Protein AF-Q090Y0-F1 (afdb_monomer_lite)

Foldseek 3Di:
DQVLVVLLVVLQVLLCVVQVDGQLDCPPPDLVVLVVQDDPVLVVQLVVQVVVQVVVDVDHDPCVSSSSSSVSRDDLVSLCVSLVPPDPLSSVLSSQSNDPDSVSHDNDPVSSVVSVDVSCPPPDDPVNVVVVVVVVVVVVVVVVVPDPDDDPDDDDPDDDDPVNDDPDDPDDD

Radius of gyration: 20.7 Å; chains: 1; bounding box: 52×43×54 Å

Sequence (173 aa):
MDPRSDLFALGLVLLELATWRHLYSISNARPEDLERALTPEAKTQVLEATINALDGYENLPEYAEDCILRAATFTPQDVEELTQRFAPPLRSIVRKLIQRKPQERYQTAAELAADLRAGLGDSYGPKQALEEIYCSLDGARRSRRVVGPTNEGALPPVFVTDDDITTAPGGTD

pLDDT: mean 79.41, std 17.86, range [35.31, 97.31]

InterPro domains:
  IPR000719 Protein kinase domain [PS50011] (1-120)
  IPR011009 Protein kinase-like domain superfamily [SSF56112] (2-114)

Structure (mmCIF, N/CA/C/O backbone):
data_AF-Q090Y0-F1
#
_entry.id   AF-Q090Y0-F1
#
loop_
_atom_site.group_PDB
_atom_site.id
_atom_site.type_symbol
_atom_site.label_atom_id
_atom_site.label_alt_id
_atom_site.label_comp_id
_atom_site.label_asym_id
_atom_site.label_entity_id
_atom_site.label_seq_id
_atom_site.pdbx_PDB_ins_code
_atom_site.Cartn_x
_atom_site.Cartn_y
_atom_site.Cartn_z
_atom_site.occupancy
_atom_site.B_iso_or_equiv
_atom_site.auth_seq_id
_atom_site.auth_comp_id
_atom_site.auth_asym_id
_atom_site.auth_atom_id
_atom_site.pdbx_PDB_model_num
ATOM 1 N N . MET A 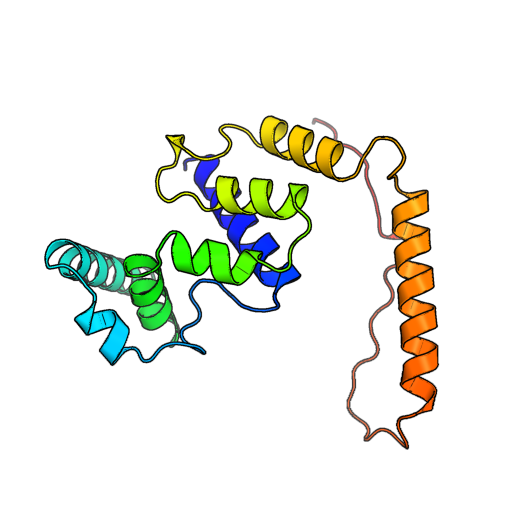1 1 ? 16.785 -2.963 9.304 1.00 62.34 1 MET A N 1
ATOM 2 C CA . MET A 1 1 ? 15.436 -2.867 8.709 1.00 62.34 1 MET A CA 1
ATOM 3 C C . MET A 1 1 ? 14.839 -1.518 9.056 1.00 62.34 1 MET A C 1
ATOM 5 O O . MET A 1 1 ? 15.112 -1.019 10.140 1.00 62.34 1 MET A O 1
ATOM 9 N N . ASP A 1 2 ? 14.064 -0.938 8.144 1.00 88.25 2 ASP A N 1
ATOM 10 C CA . ASP A 1 2 ? 13.283 0.280 8.376 1.00 88.25 2 ASP A CA 1
ATOM 11 C C . ASP A 1 2 ? 11.827 -0.130 8.674 1.00 88.25 2 ASP A C 1
ATOM 13 O O . ASP A 1 2 ? 11.231 -0.784 7.818 1.00 88.25 2 ASP A O 1
ATOM 17 N N . PRO A 1 3 ? 11.231 0.229 9.829 1.00 90.19 3 PRO A N 1
ATOM 18 C CA . PRO A 1 3 ? 9.845 -0.139 10.156 1.00 90.19 3 PRO A CA 1
ATOM 19 C C . PRO A 1 3 ? 8.819 0.415 9.150 1.00 90.19 3 PRO A C 1
ATOM 21 O O . PRO A 1 3 ? 7.703 -0.088 9.033 1.00 90.19 3 PRO A O 1
ATOM 24 N N . ARG A 1 4 ? 9.186 1.433 8.363 1.00 94.38 4 ARG A N 1
ATOM 25 C CA . ARG A 1 4 ? 8.347 1.975 7.283 1.00 94.38 4 ARG A CA 1
ATOM 26 C C . ARG A 1 4 ? 8.264 1.041 6.074 1.00 94.38 4 ARG A C 1
ATOM 28 O O . ARG A 1 4 ? 7.412 1.253 5.206 1.00 94.38 4 ARG A O 1
ATOM 35 N N . SER A 1 5 ? 9.135 0.035 5.985 1.00 93.69 5 SER A N 1
ATOM 36 C CA . SER A 1 5 ? 9.016 -1.057 5.013 1.00 93.69 5 SER A CA 1
ATOM 37 C C . SER A 1 5 ? 7.889 -2.015 5.393 1.00 93.69 5 SER A C 1
ATOM 39 O O . SER A 1 5 ? 7.106 -2.375 4.519 1.00 93.69 5 SER A O 1
ATOM 41 N N . ASP A 1 6 ? 7.728 -2.333 6.680 1.00 95.00 6 ASP A N 1
ATOM 42 C CA . ASP A 1 6 ? 6.617 -3.169 7.158 1.00 95.00 6 ASP A CA 1
ATOM 43 C C . ASP A 1 6 ? 5.269 -2.472 6.936 1.00 95.00 6 ASP A C 1
ATOM 45 O O . ASP A 1 6 ? 4.306 -3.088 6.485 1.00 95.00 6 ASP A O 1
ATOM 49 N N . LEU A 1 7 ? 5.209 -1.152 7.157 1.00 96.69 7 LEU A N 1
ATOM 50 C CA . LEU A 1 7 ? 4.013 -0.351 6.861 1.00 96.69 7 LEU A CA 1
ATOM 51 C C . LEU A 1 7 ? 3.671 -0.338 5.365 1.00 96.69 7 LEU A C 1
ATOM 53 O O . LEU A 1 7 ? 2.500 -0.371 4.994 1.00 96.69 7 LEU A O 1
ATOM 57 N N . PHE A 1 8 ? 4.680 -0.323 4.495 1.00 94.62 8 PHE A N 1
ATOM 58 C CA . PHE A 1 8 ? 4.464 -0.428 3.056 1.00 94.62 8 PHE A CA 1
ATOM 59 C C . PHE A 1 8 ? 3.926 -1.808 2.667 1.00 94.62 8 PHE A C 1
ATOM 61 O O . PHE A 1 8 ? 2.944 -1.891 1.931 1.00 94.62 8 PHE A O 1
ATOM 68 N N . ALA A 1 9 ? 4.520 -2.879 3.203 1.00 93.81 9 ALA A N 1
ATOM 69 C CA . ALA A 1 9 ? 4.054 -4.246 2.986 1.00 93.81 9 ALA A CA 1
ATOM 70 C C . ALA A 1 9 ? 2.608 -4.432 3.472 1.00 93.81 9 ALA A C 1
ATOM 72 O O . ALA A 1 9 ? 1.779 -4.972 2.744 1.00 93.81 9 ALA A O 1
ATOM 73 N N . LEU A 1 10 ? 2.265 -3.888 4.644 1.00 95.69 10 LEU A N 1
ATOM 74 C CA . LEU A 1 10 ? 0.889 -3.860 5.138 1.00 95.69 10 LEU A CA 1
ATOM 75 C C . LEU A 1 10 ? -0.049 -3.116 4.175 1.00 95.69 10 LEU A C 1
ATOM 77 O O . LEU A 1 10 ? -1.163 -3.571 3.931 1.00 95.69 10 LEU A O 1
ATOM 81 N N . GLY A 1 11 ? 0.397 -2.004 3.587 1.00 94.62 11 GLY A N 1
ATOM 82 C CA . GLY A 1 11 ? -0.351 -1.286 2.554 1.00 94.62 11 GLY A CA 1
ATOM 83 C C . GLY A 1 11 ? -0.661 -2.138 1.322 1.00 94.62 11 GLY A C 1
ATOM 84 O O . GLY A 1 11 ? -1.785 -2.086 0.823 1.00 94.62 11 GLY A O 1
ATOM 85 N N . LEU A 1 12 ? 0.299 -2.949 0.862 1.00 93.12 12 LEU A N 1
ATOM 86 C CA . LEU A 1 12 ? 0.086 -3.893 -0.242 1.00 93.12 12 LEU A CA 1
ATOM 87 C C . LEU A 1 12 ? -0.944 -4.964 0.122 1.00 93.12 12 LEU A C 1
ATOM 89 O O . LEU A 1 12 ? -1.849 -5.217 -0.668 1.00 93.12 12 LEU A O 1
ATOM 93 N N . VAL A 1 13 ? -0.857 -5.530 1.328 1.00 93.69 13 VAL A N 1
ATOM 94 C CA . VAL A 1 13 ? -1.812 -6.540 1.809 1.00 93.69 13 VAL A CA 1
ATOM 95 C C . VAL A 1 13 ? -3.221 -5.959 1.923 1.00 93.69 13 VAL A C 1
ATOM 97 O O . VAL A 1 13 ? -4.178 -6.582 1.480 1.00 93.69 13 VAL A O 1
ATOM 100 N N . LEU A 1 14 ? -3.381 -4.750 2.468 1.00 92.56 14 LEU A N 1
ATOM 101 C CA . LEU A 1 14 ? -4.694 -4.098 2.554 1.00 92.56 14 LEU A CA 1
ATOM 102 C C . LEU A 1 14 ? -5.292 -3.828 1.170 1.00 92.56 14 LEU A C 1
ATOM 104 O O . LEU A 1 14 ? -6.488 -4.036 0.960 1.00 92.56 14 LEU A O 1
ATOM 108 N N . LEU A 1 15 ? -4.464 -3.380 0.224 1.00 91.50 15 LEU A N 1
ATOM 109 C CA . LEU A 1 15 ? -4.876 -3.187 -1.163 1.00 91.50 15 LEU A CA 1
ATOM 110 C C . LEU A 1 15 ? -5.314 -4.513 -1.797 1.00 91.50 15 LEU A C 1
ATOM 112 O O . LEU A 1 15 ? -6.355 -4.567 -2.455 1.00 91.50 15 LEU A O 1
ATOM 116 N N . GLU A 1 16 ? -4.549 -5.578 -1.574 1.00 91.44 16 GLU A N 1
ATOM 117 C CA . GLU A 1 16 ? -4.844 -6.912 -2.080 1.00 91.44 16 GLU A CA 1
ATOM 118 C C . GLU A 1 16 ? -6.133 -7.470 -1.480 1.00 91.44 16 GLU A C 1
ATOM 120 O O . GLU A 1 16 ? -7.000 -7.895 -2.230 1.00 91.44 16 GLU A O 1
ATOM 125 N N . LEU A 1 17 ? -6.338 -7.389 -0.166 1.00 90.81 17 LEU A N 1
ATOM 126 C CA . LEU A 1 17 ? -7.572 -7.848 0.481 1.00 90.81 17 LEU A CA 1
ATOM 127 C C . LEU A 1 17 ? -8.810 -7.099 -0.028 1.00 90.81 17 LEU A C 1
ATOM 129 O O . LEU A 1 17 ? -9.872 -7.691 -0.213 1.00 90.81 17 LEU A O 1
ATOM 133 N N . ALA A 1 18 ? -8.680 -5.796 -0.277 1.00 88.44 18 ALA A N 1
ATOM 134 C CA . ALA A 1 18 ? -9.791 -4.968 -0.728 1.00 88.44 18 ALA A CA 1
ATOM 135 C C . ALA A 1 18 ? -10.114 -5.133 -2.226 1.00 88.44 18 ALA A C 1
ATOM 137 O O . ALA A 1 18 ? -11.226 -4.816 -2.651 1.00 88.44 18 ALA A O 1
ATOM 138 N N . THR A 1 19 ? -9.167 -5.614 -3.037 1.00 86.25 19 THR A N 1
ATOM 139 C CA . THR A 1 19 ? -9.330 -5.726 -4.500 1.00 86.25 19 THR A CA 1
ATOM 140 C C . THR A 1 19 ? -9.239 -7.150 -5.037 1.00 86.25 19 THR A C 1
ATOM 142 O O . THR A 1 19 ? -9.584 -7.371 -6.198 1.00 86.25 19 THR A O 1
ATOM 145 N N . TRP A 1 20 ? -8.775 -8.098 -4.222 1.00 87.31 20 TRP A N 1
ATOM 146 C CA . TRP A 1 20 ? -8.305 -9.432 -4.612 1.00 87.31 20 TRP A CA 1
ATOM 147 C C . TRP A 1 20 ? -7.239 -9.407 -5.713 1.00 87.31 20 TRP A C 1
ATOM 149 O O . TRP A 1 20 ? -7.118 -10.340 -6.506 1.00 87.31 20 TRP A O 1
ATOM 159 N N . ARG A 1 21 ? -6.491 -8.304 -5.808 1.00 8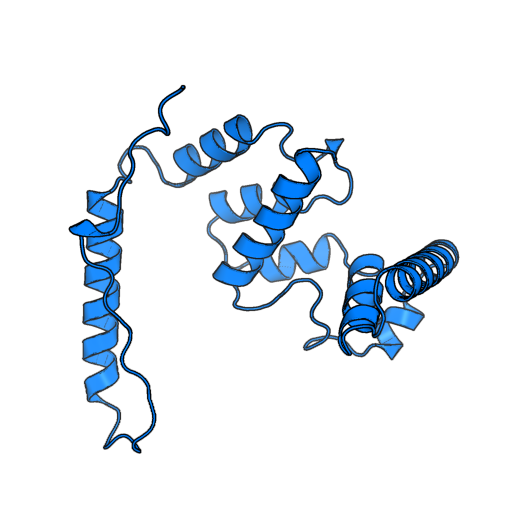3.25 21 ARG A N 1
ATOM 160 C CA . ARG A 1 21 ? -5.475 -8.077 -6.833 1.00 83.25 21 ARG A CA 1
ATOM 161 C C . ARG A 1 21 ? -4.199 -7.576 -6.179 1.00 83.25 21 ARG A C 1
ATOM 163 O O . ARG A 1 21 ? -4.190 -6.539 -5.522 1.00 83.25 21 ARG A O 1
ATOM 170 N N . HIS A 1 22 ? -3.106 -8.284 -6.423 1.00 83.19 22 HIS A N 1
ATOM 171 C CA . HIS A 1 22 ? -1.791 -7.842 -5.987 1.00 83.19 22 HIS A CA 1
ATOM 172 C C . HIS A 1 22 ? -1.287 -6.685 -6.868 1.00 83.19 22 HIS A C 1
ATOM 174 O O . HIS A 1 22 ? -1.382 -6.761 -8.096 1.00 83.19 22 HIS A O 1
ATOM 180 N N . LEU A 1 23 ? -0.725 -5.628 -6.263 1.00 80.88 23 LEU A N 1
ATOM 181 C CA . LEU A 1 23 ? -0.253 -4.431 -6.988 1.00 80.88 23 LEU A CA 1
ATOM 182 C C . LEU A 1 23 ? 0.773 -4.774 -8.074 1.00 80.88 23 LEU A C 1
ATOM 184 O O . LEU A 1 23 ? 0.768 -4.180 -9.151 1.00 80.88 23 LEU A O 1
ATOM 188 N N . TYR A 1 24 ? 1.647 -5.737 -7.778 1.00 84.44 24 TYR A N 1
ATOM 189 C CA . TYR A 1 24 ? 2.714 -6.157 -8.684 1.00 84.44 24 TYR A CA 1
ATOM 190 C C . TYR A 1 24 ? 2.307 -7.281 -9.634 1.00 84.44 24 TYR A C 1
ATOM 192 O O . TYR A 1 24 ? 3.142 -7.773 -10.381 1.00 84.44 24 TYR A O 1
ATOM 200 N N . SER A 1 25 ? 1.033 -7.677 -9.635 1.00 79.25 25 SER A N 1
ATOM 201 C CA . SER A 1 25 ? 0.544 -8.599 -10.650 1.00 79.25 25 SER A CA 1
ATOM 202 C C . SER A 1 25 ? 0.530 -7.923 -12.021 1.00 79.25 25 SER A C 1
ATOM 204 O O . SER A 1 25 ? 0.037 -6.803 -12.177 1.00 79.25 25 SER A O 1
ATOM 206 N N . ILE A 1 26 ? 1.029 -8.640 -13.026 1.00 72.75 26 ILE A N 1
ATOM 207 C CA . ILE A 1 26 ? 0.961 -8.252 -14.437 1.00 72.75 26 ILE A CA 1
ATOM 208 C C . ILE A 1 26 ? -0.329 -8.728 -15.122 1.00 72.75 26 ILE A C 1
ATOM 210 O O . ILE A 1 26 ? -0.477 -8.566 -16.325 1.00 72.75 26 ILE A O 1
ATOM 214 N N . SER A 1 27 ? -1.314 -9.286 -14.404 1.00 70.12 27 SER A N 1
ATOM 215 C CA . SER A 1 27 ? -2.546 -9.803 -15.037 1.00 70.12 27 SER A CA 1
ATOM 216 C C . SER A 1 27 ? -3.317 -8.761 -15.865 1.00 70.12 27 SER A C 1
ATOM 218 O O . SER A 1 27 ? -4.169 -9.126 -16.670 1.00 70.12 27 SER A O 1
ATOM 220 N N . ASN A 1 28 ? -3.051 -7.467 -15.664 1.00 71.31 28 ASN A N 1
ATOM 221 C CA . ASN A 1 28 ? -3.661 -6.356 -16.392 1.00 71.31 28 ASN A CA 1
ATOM 222 C C . ASN A 1 28 ? -2.698 -5.592 -17.322 1.00 71.31 28 ASN A C 1
ATOM 224 O O . ASN A 1 28 ? -3.108 -4.570 -17.868 1.00 71.31 28 ASN A O 1
ATOM 228 N N . ALA A 1 29 ? -1.449 -6.036 -17.496 1.00 77.31 29 ALA A N 1
ATOM 229 C CA . 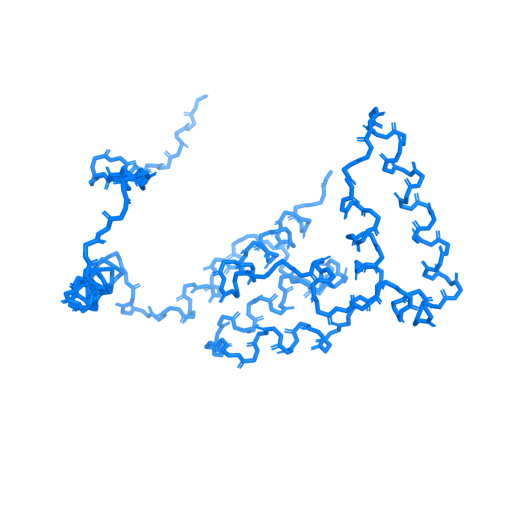ALA A 1 29 ? -0.458 -5.368 -18.339 1.00 77.31 29 ALA A CA 1
ATOM 230 C C . ALA A 1 29 ? 0.456 -6.384 -19.036 1.00 77.31 29 ALA A C 1
ATOM 232 O O . ALA A 1 29 ? 0.862 -7.378 -18.447 1.00 77.31 29 ALA A O 1
ATOM 233 N N . ARG A 1 30 ? 0.820 -6.131 -20.295 1.00 83.25 30 ARG A N 1
ATOM 234 C CA . ARG A 1 30 ? 1.790 -6.983 -20.993 1.00 83.25 30 ARG A CA 1
ATOM 235 C C . ARG A 1 30 ? 3.214 -6.613 -20.554 1.00 83.25 30 ARG A C 1
ATOM 237 O O . ARG A 1 30 ? 3.526 -5.421 -20.583 1.00 83.25 30 ARG A O 1
ATOM 244 N N . PRO A 1 31 ? 4.095 -7.582 -20.236 1.00 83.56 31 PRO A N 1
ATOM 245 C CA . PRO A 1 31 ? 5.488 -7.303 -19.865 1.00 83.56 31 PRO A CA 1
ATOM 246 C C . PRO A 1 31 ? 6.225 -6.416 -20.878 1.00 83.56 31 PRO A C 1
ATOM 248 O O . PRO A 1 31 ? 6.841 -5.425 -20.500 1.00 83.56 31 PRO A O 1
ATOM 251 N N . GLU A 1 32 ? 6.042 -6.675 -22.176 1.00 86.75 32 GLU A N 1
ATOM 252 C CA . GLU A 1 32 ? 6.635 -5.883 -23.267 1.00 86.75 32 GLU A CA 1
ATOM 253 C C . GLU A 1 32 ? 6.277 -4.385 -23.210 1.00 86.75 32 GLU A C 1
ATOM 255 O O . GLU A 1 32 ? 7.075 -3.524 -23.591 1.00 86.75 32 GLU A O 1
ATOM 260 N N . ASP A 1 33 ? 5.062 -4.055 -22.762 1.00 88.12 33 ASP A N 1
ATOM 261 C CA . ASP A 1 33 ? 4.612 -2.667 -22.651 1.00 88.12 33 ASP A CA 1
ATOM 262 C C . ASP A 1 33 ? 5.235 -1.985 -21.429 1.00 88.12 33 ASP A C 1
ATOM 264 O O . ASP A 1 33 ? 5.607 -0.811 -21.502 1.00 88.12 33 ASP A O 1
ATOM 268 N N . LEU A 1 34 ? 5.422 -2.735 -20.339 1.00 86.75 34 LEU A N 1
ATOM 269 C CA . LEU A 1 34 ? 6.117 -2.269 -19.140 1.00 86.75 34 LEU A CA 1
ATOM 270 C C . LEU A 1 34 ? 7.602 -2.014 -19.431 1.00 86.75 34 LEU A C 1
ATOM 272 O O . LEU A 1 34 ? 8.112 -0.945 -19.101 1.00 86.75 34 LEU A O 1
ATOM 276 N N . GLU A 1 35 ? 8.282 -2.933 -20.117 1.00 88.06 35 GLU A N 1
ATOM 277 C CA . GLU A 1 35 ? 9.686 -2.773 -20.518 1.00 88.06 35 GLU A CA 1
ATOM 278 C C . GLU A 1 35 ? 9.907 -1.538 -21.395 1.00 88.06 35 GLU A C 1
ATOM 280 O O . GLU A 1 35 ? 10.901 -0.818 -21.245 1.00 88.06 35 GLU A O 1
ATOM 285 N N . ARG A 1 36 ? 8.964 -1.262 -22.304 1.00 89.50 36 ARG A N 1
ATOM 286 C CA . ARG A 1 36 ? 9.005 -0.083 -23.176 1.00 89.50 36 ARG A CA 1
ATOM 287 C C . ARG A 1 36 ? 8.803 1.220 -22.404 1.00 89.50 36 ARG A C 1
ATOM 289 O O . ARG A 1 36 ? 9.335 2.246 -22.821 1.00 89.50 36 ARG A O 1
ATOM 296 N N . ALA A 1 37 ? 8.059 1.183 -21.300 1.00 87.50 37 ALA A N 1
ATOM 297 C CA . ALA A 1 37 ? 7.811 2.337 -20.441 1.00 87.50 37 ALA A CA 1
ATOM 298 C C . ALA A 1 37 ? 8.983 2.666 -19.493 1.00 87.50 37 ALA A C 1
ATOM 300 O O . ALA A 1 37 ? 9.005 3.752 -18.913 1.00 87.50 37 ALA A O 1
ATOM 301 N N . LEU A 1 38 ? 9.962 1.764 -19.328 1.00 90.75 38 LEU A N 1
ATOM 302 C CA . LEU A 1 38 ? 11.106 1.981 -18.439 1.00 90.75 38 LEU A CA 1
ATOM 303 C C . LEU A 1 38 ? 12.039 3.091 -18.943 1.00 90.75 38 LEU A C 1
ATOM 305 O O . LEU A 1 38 ? 12.512 3.071 -20.084 1.00 90.75 38 LEU A O 1
ATOM 309 N N . THR A 1 39 ? 12.411 3.999 -18.038 1.00 91.50 39 THR A N 1
ATOM 310 C CA . THR A 1 39 ? 13.534 4.921 -18.259 1.00 91.50 39 THR A CA 1
ATOM 311 C C . THR A 1 39 ? 14.870 4.163 -18.215 1.00 91.50 39 THR A C 1
ATOM 313 O O . THR A 1 39 ? 14.929 3.061 -17.659 1.00 91.50 39 THR A O 1
ATOM 316 N N . PRO A 1 40 ? 15.967 4.715 -18.769 1.00 91.75 40 PRO A N 1
ATOM 317 C CA . PRO A 1 40 ? 17.288 4.090 -18.683 1.00 91.75 40 PRO A CA 1
ATOM 318 C C . PRO A 1 40 ? 17.710 3.756 -17.245 1.00 91.75 40 PRO A C 1
ATOM 320 O O . PRO A 1 40 ? 18.228 2.674 -16.992 1.00 91.75 40 PRO A O 1
ATOM 323 N N . GLU A 1 41 ? 17.422 4.642 -16.293 1.00 90.19 41 GLU A N 1
ATOM 324 C CA . GLU A 1 41 ? 17.728 4.446 -14.873 1.00 90.19 41 GLU A CA 1
ATOM 325 C C . GLU A 1 41 ? 16.904 3.299 -14.282 1.00 90.19 41 GLU A C 1
ATOM 327 O O . GLU A 1 41 ? 17.429 2.470 -13.541 1.00 90.19 41 GLU A O 1
ATOM 332 N N . ALA A 1 42 ? 15.619 3.219 -14.639 1.00 89.25 42 ALA A N 1
ATOM 333 C CA . ALA A 1 42 ? 14.740 2.149 -14.187 1.00 89.25 42 ALA A CA 1
ATOM 334 C C . ALA A 1 42 ? 15.153 0.783 -14.762 1.00 89.25 42 ALA A C 1
ATOM 336 O O . ALA A 1 42 ? 15.043 -0.222 -14.065 1.00 89.25 42 ALA A O 1
ATOM 337 N N . LYS A 1 43 ? 15.693 0.730 -15.990 1.00 91.81 43 LYS A N 1
ATOM 338 C CA . LYS A 1 43 ? 16.256 -0.508 -16.565 1.00 91.81 43 LYS A CA 1
ATOM 339 C C . LYS A 1 43 ? 17.435 -1.027 -15.750 1.00 91.81 43 LYS A C 1
ATOM 341 O O . LYS A 1 43 ? 17.490 -2.219 -15.464 1.00 91.81 43 LYS A O 1
ATOM 346 N N . THR A 1 44 ? 18.340 -0.139 -15.338 1.00 92.75 44 THR A N 1
ATOM 347 C CA . THR A 1 44 ? 19.457 -0.508 -14.457 1.00 92.75 44 THR A CA 1
ATOM 348 C C . THR A 1 44 ? 18.947 -1.036 -13.117 1.00 92.75 44 THR A C 1
ATOM 350 O O . THR A 1 44 ? 19.394 -2.087 -12.675 1.00 92.75 44 THR A O 1
ATOM 353 N N . GLN A 1 45 ? 17.952 -0.377 -12.512 1.00 90.00 45 GLN A N 1
ATOM 354 C CA . GLN A 1 45 ? 17.354 -0.830 -11.247 1.00 90.00 45 GLN A CA 1
ATOM 355 C C . GLN A 1 45 ? 16.687 -2.208 -11.362 1.00 90.00 45 GLN A C 1
ATOM 357 O O . GLN A 1 45 ? 16.839 -3.032 -10.465 1.00 90.00 45 GLN A O 1
ATOM 362 N N . VAL A 1 46 ? 15.964 -2.474 -12.456 1.00 91.56 46 VAL A N 1
ATOM 363 C CA . VAL A 1 46 ? 15.351 -3.788 -12.722 1.00 91.56 46 VAL A CA 1
ATOM 364 C C . VAL A 1 46 ? 16.424 -4.866 -12.849 1.00 91.56 46 VAL A C 1
ATOM 366 O O . VAL A 1 46 ? 16.297 -5.926 -12.237 1.00 91.56 46 VAL A O 1
ATOM 369 N N . LEU A 1 47 ? 17.499 -4.591 -13.594 1.00 90.88 47 LEU A N 1
ATOM 370 C CA . LEU A 1 47 ? 18.614 -5.523 -13.747 1.00 90.88 47 LEU A CA 1
ATOM 371 C C . LEU A 1 47 ? 19.279 -5.828 -12.398 1.00 90.88 47 LEU A C 1
ATOM 373 O O . LEU A 1 47 ? 19.437 -6.994 -12.047 1.00 90.88 47 LEU A O 1
ATOM 377 N N . GLU A 1 48 ? 19.619 -4.798 -11.622 1.00 91.50 48 GLU A N 1
ATOM 378 C CA . GLU A 1 48 ? 20.214 -4.952 -10.289 1.00 91.50 48 GLU A CA 1
ATOM 379 C C . GLU A 1 48 ? 19.299 -5.740 -9.345 1.00 91.50 48 GLU A C 1
ATOM 381 O O . GLU A 1 48 ? 19.754 -6.651 -8.657 1.00 91.50 48 GLU A O 1
ATOM 386 N N . ALA A 1 49 ? 18.000 -5.431 -9.326 1.00 89.06 49 ALA A N 1
ATOM 387 C CA . ALA A 1 49 ? 17.027 -6.149 -8.509 1.00 89.06 49 ALA A CA 1
ATOM 388 C C . ALA A 1 49 ? 16.912 -7.627 -8.910 1.00 89.06 49 ALA A C 1
ATOM 390 O O . ALA A 1 49 ? 16.820 -8.481 -8.033 1.00 89.06 49 ALA A O 1
ATOM 391 N N . THR A 1 50 ? 16.964 -7.931 -10.208 1.00 89.06 50 THR A N 1
ATOM 392 C CA . THR A 1 50 ? 16.911 -9.308 -10.724 1.00 89.06 50 THR A CA 1
ATOM 393 C C . THR A 1 50 ? 18.156 -10.094 -10.321 1.00 89.06 50 THR A C 1
ATOM 395 O O . THR A 1 50 ? 18.032 -11.201 -9.805 1.00 89.06 50 THR A O 1
ATOM 398 N N . ILE A 1 51 ? 19.350 -9.504 -10.462 1.00 89.31 51 ILE A N 1
ATOM 399 C CA . ILE A 1 51 ? 20.615 -10.117 -10.018 1.00 89.31 51 ILE A CA 1
ATOM 400 C C . ILE A 1 51 ? 20.574 -10.396 -8.512 1.00 89.31 51 ILE A C 1
ATOM 402 O O . ILE A 1 51 ? 20.809 -11.523 -8.090 1.00 89.31 51 ILE A O 1
ATOM 406 N N . ASN A 1 52 ? 20.187 -9.403 -7.705 1.00 87.12 52 ASN A N 1
ATOM 407 C CA . ASN A 1 52 ? 20.081 -9.564 -6.253 1.00 87.12 52 ASN A CA 1
ATOM 408 C C . ASN A 1 52 ? 19.081 -10.660 -5.855 1.00 87.12 52 ASN A C 1
ATOM 410 O O . ASN A 1 52 ? 19.265 -11.334 -4.843 1.00 87.12 52 ASN A O 1
ATOM 414 N N . ALA A 1 53 ? 18.006 -10.826 -6.626 1.00 85.31 53 ALA A N 1
ATOM 415 C CA . ALA A 1 53 ? 17.020 -11.863 -6.377 1.00 85.31 53 ALA A CA 1
ATOM 416 C C . ALA A 1 53 ? 17.585 -13.260 -6.701 1.00 85.31 53 ALA A C 1
ATOM 418 O O . ALA A 1 53 ? 17.351 -14.194 -5.937 1.00 85.31 53 ALA A O 1
ATOM 419 N N . LEU A 1 54 ? 18.372 -13.393 -7.775 1.00 84.06 54 LEU A N 1
ATOM 420 C CA . LEU A 1 54 ? 19.048 -14.642 -8.147 1.00 84.06 54 LEU A CA 1
ATOM 421 C C . LEU A 1 54 ? 20.131 -15.044 -7.136 1.00 84.06 54 LEU A C 1
ATOM 423 O O . LEU A 1 54 ? 20.267 -16.223 -6.831 1.00 84.06 54 LEU A O 1
ATOM 427 N N . ASP A 1 55 ? 20.858 -14.082 -6.568 1.00 83.50 55 ASP A N 1
ATOM 428 C CA . ASP A 1 55 ? 21.878 -14.359 -5.546 1.00 83.50 55 ASP A CA 1
ATOM 429 C C . ASP A 1 55 ? 21.267 -14.828 -4.210 1.00 83.50 55 ASP A C 1
ATOM 431 O O . ASP A 1 55 ? 21.917 -15.518 -3.423 1.00 83.50 55 ASP A O 1
ATOM 435 N N . GLY A 1 56 ? 20.016 -14.444 -3.933 1.00 75.00 56 GLY A N 1
ATOM 436 C CA . GLY A 1 56 ? 19.314 -14.761 -2.688 1.00 75.00 56 GLY A CA 1
ATOM 437 C C . GLY A 1 56 ? 18.548 -16.088 -2.689 1.00 75.00 56 GLY A C 1
ATOM 438 O O . GLY A 1 56 ? 18.195 -16.573 -1.613 1.00 75.00 56 GLY A O 1
ATOM 439 N N . TYR A 1 57 ? 18.283 -16.675 -3.860 1.00 73.25 57 TYR A N 1
ATOM 440 C CA . TYR A 1 57 ? 17.443 -17.865 -4.007 1.00 73.25 57 TYR A CA 1
ATOM 441 C C . TYR A 1 57 ? 18.055 -18.870 -4.984 1.00 73.25 57 TYR A C 1
ATOM 443 O O . TYR A 1 57 ? 18.430 -18.521 -6.094 1.00 73.25 57 TYR A O 1
ATOM 451 N N . GLU A 1 58 ? 18.069 -20.151 -4.604 1.00 76.44 58 GLU A N 1
ATOM 452 C CA . GLU A 1 58 ? 18.569 -21.238 -5.464 1.00 76.44 58 GLU A CA 1
ATOM 453 C C . GLU A 1 58 ? 17.753 -21.382 -6.764 1.00 76.44 58 GLU A C 1
ATOM 455 O O . GLU A 1 58 ? 18.286 -21.800 -7.787 1.00 76.44 58 GLU A O 1
ATOM 460 N N . ASN A 1 59 ? 16.474 -20.985 -6.738 1.00 78.06 59 ASN A N 1
ATOM 461 C CA . ASN A 1 59 ? 15.637 -20.778 -7.917 1.00 78.06 59 ASN A CA 1
ATOM 462 C C . ASN A 1 59 ? 14.705 -19.590 -7.680 1.00 78.06 59 ASN A C 1
ATOM 464 O O . ASN A 1 59 ? 14.018 -19.527 -6.655 1.00 78.06 59 ASN A O 1
ATOM 468 N N . LEU A 1 60 ? 14.648 -18.672 -8.643 1.00 77.31 60 LEU A N 1
ATOM 469 C CA . LEU A 1 60 ? 13.705 -17.565 -8.593 1.00 77.31 60 LEU A CA 1
ATOM 470 C C . LEU A 1 60 ? 12.271 -18.084 -8.791 1.00 77.31 60 LEU A C 1
ATOM 472 O O . LEU A 1 60 ? 12.049 -18.908 -9.682 1.00 77.31 60 LEU A O 1
ATOM 476 N N . PRO A 1 61 ? 11.279 -17.609 -8.017 1.00 82.62 61 PRO A N 1
ATOM 477 C CA . PRO A 1 61 ? 9.883 -17.841 -8.361 1.00 82.62 61 PRO A CA 1
ATOM 478 C C . PRO A 1 61 ? 9.587 -17.319 -9.771 1.00 82.62 61 PRO A C 1
ATOM 480 O O . PRO A 1 61 ? 10.031 -16.228 -10.123 1.00 82.62 61 PRO A O 1
ATOM 483 N N . GLU A 1 62 ? 8.791 -18.056 -10.549 1.00 81.12 62 GLU A N 1
ATOM 484 C CA . GLU A 1 62 ? 8.484 -17.728 -11.954 1.00 81.12 62 GLU A CA 1
ATOM 485 C C . GLU A 1 62 ? 7.906 -16.310 -12.128 1.00 81.12 62 GLU A C 1
ATOM 487 O O . GLU A 1 62 ? 8.172 -15.639 -13.115 1.00 81.12 62 GLU A O 1
ATOM 492 N N . TYR A 1 63 ? 7.184 -15.808 -11.123 1.00 83.06 63 TYR A N 1
ATOM 493 C CA . TYR A 1 63 ? 6.569 -14.476 -11.121 1.00 83.06 63 TYR A CA 1
ATOM 494 C C . TYR A 1 63 ? 7.475 -13.352 -10.583 1.00 83.06 63 TYR A C 1
ATOM 496 O O . TYR A 1 63 ? 7.035 -12.206 -10.463 1.00 83.06 63 TYR A O 1
ATOM 504 N N . ALA A 1 64 ? 8.706 -13.644 -10.156 1.00 85.62 64 ALA A N 1
ATOM 505 C CA . ALA A 1 64 ? 9.553 -12.652 -9.494 1.00 85.62 64 ALA A CA 1
ATOM 506 C C . ALA A 1 64 ? 10.025 -11.555 -10.460 1.00 85.62 64 ALA A C 1
ATOM 508 O O . ALA A 1 64 ? 9.998 -10.381 -10.091 1.00 85.62 64 ALA A O 1
ATOM 509 N N . GLU A 1 65 ? 10.385 -11.911 -11.695 1.00 86.06 65 GLU A N 1
ATOM 510 C CA . GLU A 1 65 ? 10.767 -10.943 -12.733 1.00 86.06 65 GLU A CA 1
ATOM 511 C C . GLU A 1 65 ? 9.609 -9.991 -13.057 1.00 86.06 65 GLU A C 1
ATOM 513 O O . GLU A 1 65 ? 9.785 -8.771 -13.048 1.00 86.06 65 GLU A O 1
ATOM 518 N N . ASP A 1 66 ? 8.401 -10.535 -13.218 1.00 87.56 66 ASP A N 1
ATOM 519 C CA . ASP A 1 66 ? 7.177 -9.757 -13.429 1.00 87.56 66 ASP A CA 1
ATOM 520 C C . ASP A 1 66 ? 6.913 -8.784 -12.277 1.00 87.56 66 ASP A C 1
ATOM 522 O O . ASP A 1 66 ? 6.605 -7.608 -12.494 1.00 87.56 66 ASP A O 1
ATOM 526 N N . CYS A 1 67 ? 7.082 -9.247 -11.036 1.00 87.62 67 CYS A N 1
ATOM 527 C CA . CYS A 1 67 ? 6.940 -8.410 -9.851 1.00 87.62 67 CYS A CA 1
ATOM 528 C C . CYS A 1 67 ? 7.979 -7.283 -9.815 1.00 87.62 67 CYS A C 1
ATOM 530 O O . CYS A 1 67 ? 7.629 -6.150 -9.482 1.00 87.62 67 CYS A O 1
ATOM 532 N N . ILE A 1 68 ? 9.238 -7.561 -10.168 1.00 89.94 68 ILE A N 1
ATOM 533 C CA . ILE A 1 68 ? 10.315 -6.560 -10.229 1.00 89.94 68 ILE A CA 1
ATOM 534 C C . ILE A 1 68 ? 10.007 -5.520 -11.311 1.00 89.94 68 ILE A C 1
ATOM 536 O O . ILE A 1 68 ? 10.064 -4.313 -11.054 1.00 89.94 68 ILE A O 1
ATOM 540 N N . LEU A 1 69 ? 9.614 -5.969 -12.503 1.00 89.88 69 LEU A N 1
ATOM 541 C CA . LEU A 1 69 ? 9.249 -5.103 -13.619 1.00 89.88 69 LEU A CA 1
ATOM 542 C C . LEU A 1 69 ? 8.047 -4.219 -13.267 1.00 89.88 69 LEU A C 1
ATOM 544 O O . LEU A 1 69 ? 8.055 -3.005 -13.510 1.00 89.88 69 LEU A O 1
ATOM 548 N N . ARG A 1 70 ? 7.021 -4.792 -12.632 1.00 88.94 70 ARG A N 1
ATOM 549 C CA . ARG A 1 70 ? 5.846 -4.040 -12.187 1.00 88.94 70 ARG A CA 1
ATOM 550 C C . ARG A 1 70 ? 6.189 -3.067 -11.062 1.00 88.94 70 ARG A C 1
ATOM 552 O O . ARG A 1 70 ? 5.718 -1.931 -11.078 1.00 88.94 70 ARG A O 1
ATOM 559 N N . ALA A 1 71 ? 7.056 -3.455 -10.128 1.00 89.00 71 ALA A N 1
ATOM 560 C CA . ALA A 1 71 ? 7.538 -2.577 -9.066 1.00 89.00 71 ALA A CA 1
ATOM 561 C C . ALA A 1 71 ? 8.306 -1.365 -9.619 1.00 89.00 71 ALA A C 1
ATOM 563 O O . ALA A 1 71 ? 8.136 -0.256 -9.108 1.00 89.00 71 ALA A O 1
ATOM 564 N N . ALA A 1 72 ? 9.084 -1.534 -10.690 1.00 89.31 72 ALA A N 1
ATOM 565 C CA . ALA A 1 72 ? 9.790 -0.435 -11.347 1.00 89.31 72 ALA A CA 1
ATOM 566 C C . ALA A 1 72 ? 8.840 0.512 -12.102 1.00 89.31 72 ALA A C 1
ATOM 568 O O . ALA A 1 72 ? 9.017 1.734 -12.075 1.00 89.31 72 ALA A O 1
ATOM 569 N N . THR A 1 73 ? 7.783 -0.027 -12.710 1.00 87.88 73 THR A N 1
ATOM 570 C CA . THR A 1 73 ? 6.890 0.718 -13.614 1.00 87.88 73 THR A CA 1
ATOM 571 C C . THR A 1 73 ? 5.621 1.275 -12.975 1.00 87.88 73 THR A C 1
ATOM 573 O O . THR A 1 73 ? 5.000 2.143 -13.584 1.00 87.88 73 THR A O 1
ATOM 576 N N . PHE A 1 74 ? 5.223 0.839 -11.771 1.00 85.62 74 PHE A N 1
ATOM 577 C CA . PHE A 1 74 ? 3.987 1.346 -11.166 1.00 85.62 74 PHE A CA 1
ATOM 578 C C . PHE A 1 74 ? 4.043 2.857 -10.912 1.00 85.62 74 PHE A C 1
ATOM 580 O O . PHE A 1 74 ? 5.058 3.438 -10.523 1.00 85.62 74 PHE A O 1
ATOM 587 N N . THR A 1 75 ? 2.904 3.501 -11.080 1.00 85.50 75 THR A N 1
ATOM 588 C CA . THR A 1 75 ? 2.742 4.941 -10.950 1.00 85.50 75 THR A CA 1
ATOM 589 C C . THR A 1 75 ? 1.740 5.270 -9.844 1.00 85.50 75 THR A C 1
ATOM 591 O O . THR A 1 75 ? 0.941 4.422 -9.435 1.00 85.50 75 THR A O 1
ATOM 594 N N . PRO A 1 76 ? 1.711 6.525 -9.364 1.00 85.62 76 PRO A N 1
ATOM 595 C CA . PRO A 1 76 ? 0.625 6.987 -8.505 1.00 85.62 76 PRO A CA 1
ATOM 596 C C . PRO A 1 76 ? -0.767 6.831 -9.142 1.00 85.62 76 PRO A C 1
ATOM 598 O O . PRO A 1 76 ? -1.751 6.725 -8.414 1.00 85.62 76 PRO A O 1
ATOM 601 N N . GLN A 1 77 ? -0.859 6.805 -10.478 1.00 86.62 77 GLN A N 1
ATOM 602 C CA . GLN A 1 77 ? -2.119 6.588 -11.185 1.00 86.62 77 GLN A CA 1
ATOM 603 C C . GLN A 1 77 ? -2.615 5.144 -11.034 1.00 86.62 77 GLN A C 1
ATOM 605 O O . GLN A 1 77 ? -3.791 4.959 -10.739 1.00 86.62 77 GLN A O 1
ATOM 610 N N . ASP A 1 78 ? -1.736 4.139 -11.135 1.00 87.06 78 ASP A N 1
ATOM 611 C CA . ASP A 1 78 ? -2.112 2.733 -10.902 1.00 87.06 78 ASP A CA 1
ATOM 612 C C . ASP A 1 78 ? -2.738 2.546 -9.508 1.00 87.06 78 ASP A C 1
ATOM 614 O O . ASP A 1 78 ? -3.725 1.832 -9.328 1.00 87.06 78 ASP A O 1
ATOM 618 N N . VAL A 1 79 ? -2.181 3.240 -8.512 1.00 86.88 79 VAL A N 1
ATOM 619 C CA . VAL A 1 79 ? -2.704 3.262 -7.144 1.00 86.88 79 VAL A CA 1
ATOM 620 C C . VAL A 1 79 ? -4.080 3.930 -7.072 1.00 86.88 79 VAL A C 1
ATOM 622 O O . VAL A 1 79 ? -4.972 3.423 -6.389 1.00 86.88 79 VAL A O 1
ATOM 625 N N . GLU A 1 80 ? -4.282 5.062 -7.749 1.00 88.06 80 GLU A N 1
ATOM 626 C CA . GLU A 1 80 ? -5.586 5.738 -7.757 1.00 88.06 80 GLU A CA 1
ATOM 627 C C . GLU A 1 80 ? -6.660 4.866 -8.414 1.00 88.06 80 GLU A C 1
ATOM 629 O O . GLU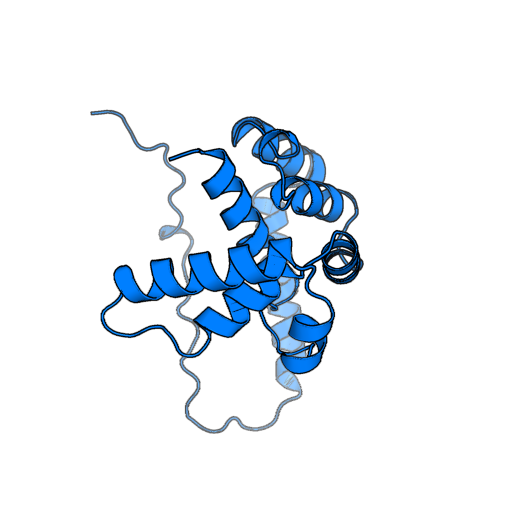 A 1 80 ? -7.754 4.734 -7.871 1.00 88.06 80 GLU A O 1
ATOM 634 N N . GLU A 1 81 ? -6.342 4.208 -9.528 1.00 88.06 81 GLU A N 1
ATOM 635 C CA . GLU A 1 81 ? -7.265 3.310 -10.227 1.00 88.06 81 GLU A CA 1
ATOM 636 C C . GLU A 1 81 ? -7.682 2.121 -9.350 1.00 88.06 81 GLU A C 1
ATOM 638 O O . GLU A 1 81 ? -8.870 1.805 -9.252 1.00 88.06 81 GLU A O 1
ATOM 643 N N . LEU A 1 82 ? -6.733 1.491 -8.648 1.00 87.19 82 LEU A N 1
ATOM 644 C CA . LEU A 1 82 ? -7.034 0.371 -7.747 1.00 87.19 82 LEU A CA 1
ATOM 645 C C . LEU A 1 82 ? -7.840 0.798 -6.515 1.00 87.19 82 LEU A C 1
ATOM 647 O O . LEU A 1 82 ? -8.658 0.027 -6.013 1.00 87.19 82 LEU A O 1
ATOM 651 N N . THR A 1 83 ? -7.636 2.025 -6.038 1.00 90.44 83 THR A N 1
ATOM 652 C CA . THR A 1 83 ? -8.288 2.537 -4.825 1.00 90.44 83 THR A CA 1
ATOM 653 C C . THR A 1 83 ? -9.563 3.338 -5.104 1.00 90.44 83 THR A C 1
ATOM 655 O O . THR A 1 83 ? -10.255 3.728 -4.162 1.00 90.44 83 THR A O 1
ATOM 658 N N . GLN A 1 84 ? -9.939 3.545 -6.373 1.00 90.88 84 GLN A N 1
ATOM 659 C CA . GLN A 1 84 ? -11.077 4.380 -6.785 1.00 90.88 84 GLN A CA 1
ATOM 660 C C . GLN A 1 84 ? -12.403 3.982 -6.116 1.00 90.88 84 GLN A C 1
ATOM 662 O O . GLN A 1 84 ? -13.240 4.839 -5.835 1.00 90.88 84 GLN A O 1
ATOM 667 N N . ARG A 1 85 ? -12.614 2.683 -5.873 1.00 87.94 85 ARG A N 1
ATOM 668 C CA . ARG A 1 85 ? -13.864 2.151 -5.300 1.00 87.94 85 ARG A CA 1
ATOM 669 C C . ARG A 1 85 ? -13.879 2.142 -3.770 1.00 87.94 85 ARG A C 1
ATOM 671 O O . ARG A 1 85 ? -14.889 1.754 -3.189 1.00 87.94 85 ARG A O 1
ATOM 678 N N . PHE A 1 86 ? -12.782 2.520 -3.117 1.00 91.19 86 PHE A N 1
ATOM 679 C CA . PHE A 1 86 ? -12.692 2.498 -1.661 1.00 91.19 86 PHE A CA 1
ATOM 680 C C . PHE A 1 86 ? -13.452 3.672 -1.046 1.00 91.19 86 PHE A C 1
ATOM 682 O O . PHE A 1 86 ? -13.563 4.752 -1.632 1.00 91.19 86 PHE A O 1
ATOM 689 N N . ALA A 1 87 ? -13.919 3.478 0.189 1.00 89.75 87 ALA A N 1
ATOM 690 C CA . ALA A 1 87 ? -14.416 4.581 0.997 1.00 89.75 87 ALA A CA 1
ATOM 691 C C . ALA A 1 87 ? -13.314 5.652 1.171 1.00 89.75 87 ALA A C 1
ATOM 693 O O . ALA A 1 87 ? -12.136 5.293 1.300 1.00 89.75 87 ALA A O 1
ATOM 694 N N . PRO A 1 88 ? -13.656 6.957 1.209 1.00 91.44 88 PRO A N 1
ATOM 695 C CA . PRO A 1 88 ? -12.660 8.028 1.256 1.00 91.44 88 PRO A CA 1
ATOM 696 C C . PRO A 1 88 ? -11.594 7.892 2.361 1.00 91.44 88 PRO A C 1
ATOM 698 O O . PRO A 1 88 ? -10.426 8.127 2.042 1.00 91.44 88 PRO A O 1
ATOM 701 N N . PRO A 1 89 ? -11.922 7.475 3.606 1.00 92.38 89 PRO A N 1
ATOM 702 C CA . PRO A 1 89 ? -10.909 7.279 4.646 1.00 92.38 89 PRO A CA 1
ATOM 703 C C . PRO A 1 89 ? -9.905 6.176 4.287 1.00 92.38 89 PRO A C 1
ATOM 705 O O . PRO A 1 89 ? -8.698 6.409 4.303 1.00 92.38 89 PRO A O 1
ATOM 708 N N . LEU A 1 90 ? -10.395 5.002 3.871 1.00 91.69 90 LEU A N 1
ATOM 709 C CA . LEU A 1 90 ? -9.549 3.864 3.504 1.00 91.69 90 LEU A CA 1
ATOM 710 C C . LEU A 1 90 ? -8.667 4.176 2.289 1.00 91.69 90 LEU A C 1
ATOM 712 O O . LEU A 1 90 ? -7.485 3.836 2.284 1.00 91.69 90 LEU A O 1
ATOM 716 N N . ARG A 1 91 ? -9.211 4.874 1.282 1.00 94.44 91 ARG A N 1
ATOM 717 C CA . ARG A 1 91 ? -8.441 5.317 0.112 1.00 94.44 91 ARG A CA 1
ATOM 718 C C . ARG A 1 91 ? -7.245 6.174 0.521 1.00 94.44 91 ARG A C 1
ATOM 720 O O . ARG A 1 91 ? -6.132 5.914 0.071 1.00 94.44 91 ARG A O 1
ATOM 727 N N . SER A 1 92 ? -7.461 7.174 1.374 1.00 94.62 92 SER A N 1
ATOM 728 C CA . SER A 1 92 ? -6.394 8.068 1.840 1.00 94.62 92 SER A CA 1
ATOM 729 C C . SER A 1 92 ? -5.312 7.313 2.616 1.00 94.62 92 SER A C 1
ATOM 731 O O . SER A 1 92 ? -4.124 7.526 2.371 1.00 94.62 92 SER A O 1
ATOM 733 N N . ILE A 1 93 ? -5.717 6.387 3.491 1.00 95.69 93 ILE A N 1
ATOM 734 C CA . ILE A 1 93 ? -4.803 5.563 4.295 1.00 95.69 93 ILE A CA 1
ATOM 735 C C . ILE A 1 93 ? -3.933 4.676 3.399 1.00 95.69 93 ILE A C 1
ATOM 737 O O . ILE A 1 93 ? -2.705 4.714 3.494 1.00 95.69 93 ILE A O 1
ATOM 741 N N . VAL A 1 94 ? -4.546 3.919 2.482 1.00 94.38 94 VAL A N 1
ATOM 742 C CA . VAL A 1 94 ? -3.817 3.020 1.573 1.00 94.38 94 VAL A CA 1
ATOM 743 C C . VAL A 1 94 ? -2.860 3.811 0.685 1.00 94.38 94 VAL A C 1
ATOM 745 O O . VAL A 1 94 ? -1.689 3.449 0.587 1.00 94.38 94 VAL A O 1
ATOM 748 N N . ARG A 1 95 ? -3.302 4.945 0.121 1.00 94.31 95 ARG A N 1
ATOM 749 C CA . ARG A 1 95 ? -2.448 5.833 -0.689 1.00 94.31 95 ARG A CA 1
ATOM 750 C C . ARG A 1 95 ? -1.221 6.329 0.071 1.00 94.31 95 ARG A C 1
ATOM 752 O O . ARG A 1 95 ? -0.170 6.495 -0.543 1.00 94.31 95 ARG A O 1
ATOM 759 N N . LYS A 1 96 ? -1.332 6.584 1.375 1.00 96.06 96 LYS A N 1
ATOM 760 C CA . LYS A 1 96 ? -0.201 7.015 2.206 1.00 96.06 96 LYS A CA 1
ATOM 761 C C . LYS A 1 96 ? 0.742 5.856 2.545 1.00 96.06 96 LYS A C 1
ATOM 763 O O . LYS A 1 96 ? 1.954 6.045 2.525 1.00 96.06 96 LYS A O 1
ATOM 768 N N . LEU A 1 97 ? 0.229 4.649 2.792 1.00 96.00 97 LEU A N 1
ATOM 769 C CA . LEU A 1 97 ? 1.065 3.472 3.074 1.00 96.00 97 LEU A CA 1
ATOM 770 C C . LEU A 1 97 ? 1.975 3.095 1.899 1.00 96.00 97 LEU A C 1
ATOM 772 O O . LEU A 1 97 ? 3.147 2.786 2.109 1.00 96.00 97 LEU A O 1
ATOM 776 N N . ILE A 1 98 ? 1.461 3.173 0.669 1.00 93.81 98 ILE A N 1
ATOM 777 C CA . ILE A 1 98 ? 2.169 2.701 -0.533 1.00 93.81 98 ILE A CA 1
ATOM 778 C C . ILE A 1 98 ? 2.954 3.793 -1.275 1.00 93.81 98 ILE A C 1
ATOM 780 O O . ILE A 1 98 ? 3.292 3.640 -2.450 1.00 93.81 98 ILE A O 1
ATOM 784 N N . GLN A 1 99 ? 3.290 4.896 -0.600 1.00 92.81 99 GLN A N 1
ATOM 785 C CA . GLN A 1 99 ? 4.184 5.906 -1.173 1.00 92.81 99 GLN A CA 1
ATOM 786 C C . GLN A 1 99 ? 5.566 5.315 -1.464 1.00 92.81 99 GLN A C 1
ATOM 788 O O . GLN A 1 99 ? 6.131 4.573 -0.654 1.00 92.81 99 GLN A O 1
ATOM 793 N N . ARG A 1 100 ? 6.164 5.673 -2.608 1.00 88.62 100 ARG A N 1
ATOM 794 C CA . ARG A 1 100 ? 7.512 5.192 -2.953 1.00 88.62 100 ARG A CA 1
ATOM 795 C C . ARG A 1 100 ? 8.566 5.712 -1.983 1.00 88.62 100 ARG A C 1
ATOM 797 O O . ARG A 1 100 ? 9.430 4.943 -1.571 1.00 88.62 100 ARG A O 1
ATOM 804 N N . LYS A 1 101 ? 8.473 6.979 -1.573 1.00 91.00 101 LYS A N 1
ATOM 805 C CA . LYS A 1 101 ? 9.412 7.569 -0.616 1.00 91.00 101 LYS A CA 1
ATOM 806 C C . LYS A 1 101 ? 8.998 7.226 0.820 1.00 91.00 101 LYS A C 1
ATOM 808 O O . LYS A 1 101 ? 7.888 7.578 1.216 1.00 91.00 101 LYS A O 1
ATOM 813 N N . PRO A 1 102 ? 9.869 6.607 1.638 1.00 93.56 102 PRO A N 1
ATOM 814 C CA . PRO A 1 102 ? 9.548 6.280 3.031 1.00 93.56 102 PRO A CA 1
ATOM 815 C C . PRO A 1 102 ? 9.127 7.491 3.881 1.00 93.56 102 PRO A C 1
ATOM 817 O O . PRO A 1 102 ? 8.336 7.357 4.810 1.00 93.56 102 PRO A O 1
ATOM 820 N N . GLN A 1 103 ? 9.624 8.688 3.559 1.00 94.75 103 GLN A N 1
ATOM 821 C CA . GLN A 1 103 ? 9.303 9.933 4.267 1.00 94.75 103 GLN A CA 1
ATOM 822 C C . GLN A 1 103 ? 7.873 10.423 3.999 1.00 94.75 103 GLN A C 1
ATOM 824 O O . GLN A 1 103 ? 7.342 11.207 4.775 1.00 94.75 103 GLN A O 1
ATOM 829 N N . GLU A 1 104 ? 7.254 9.971 2.907 1.00 95.00 104 GLU A N 1
ATOM 830 C CA . GLU A 1 104 ? 5.881 10.328 2.529 1.00 95.00 104 GLU A CA 1
ATOM 831 C C . GLU A 1 104 ? 4.854 9.331 3.108 1.00 95.00 104 GLU A C 1
ATOM 833 O O . GLU A 1 104 ? 3.648 9.557 3.015 1.00 95.00 104 GLU A O 1
ATOM 838 N N . ARG A 1 105 ? 5.324 8.239 3.734 1.00 95.50 105 ARG A N 1
ATOM 839 C CA . ARG A 1 105 ? 4.491 7.237 4.418 1.00 95.50 105 ARG A CA 1
ATOM 840 C C . ARG A 1 105 ? 4.143 7.663 5.844 1.00 95.50 105 ARG A C 1
ATOM 842 O O . ARG A 1 105 ? 4.653 8.652 6.370 1.00 95.50 105 ARG A O 1
ATOM 849 N N . TYR A 1 106 ? 3.316 6.853 6.500 1.00 97.25 106 TYR A N 1
ATOM 850 C CA . TYR A 1 106 ? 3.221 6.849 7.958 1.00 97.25 106 TYR A CA 1
ATOM 851 C C . TYR A 1 106 ? 4.598 6.617 8.576 1.00 97.25 106 TYR A C 1
ATOM 853 O O . TYR A 1 106 ? 5.322 5.703 8.172 1.00 97.25 106 TYR A O 1
ATOM 861 N N . GLN A 1 107 ? 4.962 7.445 9.551 1.00 95.94 107 GLN A N 1
ATOM 862 C CA . GLN A 1 107 ? 6.254 7.307 10.222 1.00 95.94 107 GLN A CA 1
ATOM 863 C C . GLN A 1 107 ? 6.195 6.266 11.339 1.00 95.94 107 GLN A C 1
ATOM 865 O O . GLN A 1 107 ? 7.222 5.699 11.705 1.00 95.94 107 GLN A O 1
ATOM 870 N N . THR A 1 108 ? 4.998 5.984 11.864 1.00 96.69 108 THR A N 1
ATOM 871 C CA . THR A 1 108 ? 4.789 4.985 12.917 1.00 96.69 108 THR A CA 1
ATOM 872 C C . THR A 1 108 ? 3.496 4.200 12.706 1.00 96.69 108 THR A C 1
ATOM 874 O O . THR A 1 108 ? 2.529 4.699 12.129 1.00 96.69 108 THR A O 1
ATOM 877 N N . ALA A 1 109 ? 3.445 2.979 13.247 1.00 96.00 109 ALA A N 1
ATOM 878 C CA . ALA A 1 109 ? 2.215 2.187 13.288 1.00 96.00 109 ALA A CA 1
ATOM 879 C C . ALA A 1 109 ? 1.116 2.847 14.143 1.00 96.00 109 ALA A C 1
ATOM 881 O O . ALA A 1 109 ? -0.067 2.673 13.864 1.00 96.00 109 ALA A O 1
ATOM 882 N N . ALA A 1 110 ? 1.493 3.636 15.156 1.00 96.69 110 ALA A N 1
ATOM 883 C CA . ALA A 1 110 ? 0.545 4.375 15.988 1.00 96.69 110 ALA A CA 1
ATOM 884 C C . ALA A 1 110 ? -0.214 5.443 15.184 1.00 96.69 110 ALA A C 1
ATOM 886 O O . ALA A 1 110 ? -1.424 5.582 15.347 1.00 96.69 110 ALA A O 1
ATOM 887 N N . GLU A 1 111 ? 0.480 6.146 14.285 1.00 97.31 111 GLU A N 1
ATOM 888 C CA . GLU A 1 111 ? -0.118 7.126 13.372 1.00 97.31 111 GLU A CA 1
ATOM 889 C C . GLU A 1 111 ? -1.122 6.454 12.421 1.00 97.31 111 GLU A C 1
ATOM 891 O O . GLU A 1 111 ? -2.259 6.906 12.301 1.00 97.31 111 GLU A O 1
ATOM 896 N N . LEU A 1 112 ? -0.747 5.316 11.824 1.00 96.81 112 LEU A N 1
ATOM 897 C CA . LEU A 1 112 ? -1.656 4.513 10.998 1.00 96.81 112 LEU A CA 1
ATOM 898 C C . LEU A 1 112 ? -2.889 4.052 11.791 1.00 96.81 112 LEU A C 1
ATOM 900 O O . LEU A 1 112 ? -4.019 4.154 11.318 1.00 96.81 112 LEU A O 1
ATOM 904 N N . ALA A 1 113 ? -2.681 3.537 13.002 1.00 94.62 113 ALA A N 1
ATOM 905 C CA . ALA A 1 113 ? -3.763 3.032 13.836 1.00 94.62 113 ALA A CA 1
ATOM 906 C C . ALA A 1 113 ? -4.730 4.144 14.276 1.00 94.62 113 ALA A C 1
ATOM 908 O O . ALA A 1 113 ? -5.918 3.879 14.455 1.00 94.62 113 ALA A O 1
ATOM 909 N N . ALA A 1 114 ? -4.248 5.373 14.470 1.00 94.31 114 ALA A N 1
ATOM 910 C CA . ALA A 1 114 ? -5.102 6.523 14.752 1.00 94.31 114 ALA A CA 1
ATOM 911 C C . ALA A 1 114 ? -6.008 6.849 13.554 1.00 94.31 114 ALA A C 1
ATOM 913 O O . ALA A 1 114 ? -7.223 6.947 13.729 1.00 94.31 114 ALA A O 1
ATOM 914 N N . ASP A 1 115 ? -5.448 6.911 12.343 1.00 95.31 115 ASP A N 1
ATOM 915 C CA . ASP A 1 115 ? -6.213 7.198 11.124 1.00 95.31 115 ASP A CA 1
ATOM 916 C C . ASP A 1 115 ? -7.221 6.088 10.790 1.00 95.31 115 ASP A C 1
ATOM 918 O O . ASP A 1 115 ? -8.351 6.380 10.398 1.00 95.31 115 ASP A O 1
ATOM 922 N N . LEU A 1 116 ? -6.859 4.816 10.995 1.00 92.44 116 LEU A N 1
ATOM 923 C CA . LEU A 1 116 ? -7.786 3.690 10.824 1.00 92.44 116 LEU A CA 1
ATOM 924 C C . LEU A 1 116 ? -8.982 3.793 11.777 1.00 92.44 116 LEU A C 1
ATOM 926 O O . LEU A 1 116 ? -10.120 3.644 11.340 1.00 92.44 116 LEU A O 1
ATOM 930 N N . ARG A 1 117 ? -8.746 4.093 13.061 1.00 90.75 117 ARG A N 1
ATOM 931 C CA . ARG A 1 117 ? -9.833 4.276 14.039 1.00 90.75 117 ARG A CA 1
ATOM 932 C C . ARG A 1 117 ? -10.715 5.467 13.683 1.00 90.75 117 ARG A C 1
ATOM 934 O O . ARG A 1 117 ? -11.934 5.336 13.682 1.00 90.75 117 ARG A O 1
ATOM 941 N N . ALA A 1 118 ? -10.109 6.595 13.319 1.00 91.31 118 ALA A N 1
ATOM 942 C CA . ALA A 1 118 ? -10.848 7.774 12.881 1.00 91.31 118 ALA A CA 1
ATOM 943 C C . ALA A 1 118 ? -11.698 7.488 11.630 1.00 91.31 118 ALA A C 1
ATOM 945 O O . ALA A 1 118 ? -12.813 7.990 11.513 1.00 91.31 118 ALA A O 1
ATOM 946 N N . GLY A 1 119 ? -11.199 6.653 10.712 1.00 87.94 119 GLY A N 1
ATOM 947 C CA . GLY A 1 119 ? -11.910 6.254 9.498 1.00 87.94 119 GLY A CA 1
ATOM 948 C C . GLY A 1 119 ? -13.110 5.332 9.729 1.00 87.94 119 GLY A C 1
ATOM 949 O O . GLY A 1 119 ? -14.043 5.366 8.929 1.00 87.94 119 GLY A O 1
ATOM 950 N N . LEU A 1 120 ? -13.100 4.534 10.800 1.00 84.88 120 LEU A N 1
ATOM 951 C CA . LEU A 1 120 ? -14.221 3.673 11.198 1.00 84.88 120 LEU A CA 1
ATOM 952 C C . LEU A 1 120 ? -15.321 4.457 11.942 1.00 84.88 120 LEU A C 1
ATOM 954 O O . LEU A 1 120 ? -16.492 4.092 11.869 1.00 84.88 120 LEU A O 1
ATOM 958 N N . GLY A 1 121 ? -14.957 5.568 12.591 1.00 81.69 121 GLY A N 1
ATOM 959 C CA . GLY A 1 121 ? -15.862 6.415 13.370 1.00 81.69 121 GLY A CA 1
ATOM 960 C C . GLY A 1 121 ? -16.115 5.892 14.790 1.00 81.69 121 GLY A C 1
ATOM 961 O O . GLY A 1 121 ? -15.968 4.706 15.075 1.00 81.69 121 GLY A O 1
ATOM 962 N N . ASP A 1 122 ? -16.526 6.787 15.693 1.00 76.94 122 ASP A N 1
ATOM 963 C CA . ASP A 1 122 ? -16.631 6.509 17.140 1.00 76.94 122 ASP A CA 1
ATOM 964 C C . ASP A 1 122 ? -17.671 5.436 17.507 1.00 76.94 122 ASP A C 1
ATOM 966 O O . ASP A 1 122 ? -17.642 4.869 18.599 1.00 76.94 122 ASP A O 1
ATOM 970 N N . SER A 1 123 ? -18.617 5.163 16.608 1.00 77.06 123 SER A N 1
ATOM 971 C CA . SER A 1 123 ? -19.671 4.168 16.803 1.00 77.06 123 SER A CA 1
ATOM 972 C C . SER A 1 123 ? -19.301 2.778 16.294 1.00 77.06 123 SER A C 1
ATOM 974 O O . SER A 1 123 ? -20.077 1.850 16.516 1.00 77.06 123 SER A O 1
ATOM 976 N N . TYR A 1 124 ? -18.165 2.614 15.614 1.00 80.00 124 TYR A N 1
ATOM 977 C CA . TYR A 1 124 ? -17.747 1.332 15.062 1.00 80.00 124 TYR A CA 1
ATOM 978 C C . TYR A 1 124 ? -16.829 0.601 16.042 1.00 80.00 124 TYR A C 1
ATOM 980 O O . TYR A 1 124 ? -15.706 1.018 16.320 1.00 80.00 124 TYR A O 1
ATOM 988 N N . GLY A 1 125 ? -17.318 -0.513 16.576 1.00 82.56 125 GLY A N 1
ATOM 989 C CA . GLY A 1 125 ? -16.600 -1.359 17.518 1.00 82.56 125 GLY A CA 1
ATOM 990 C C . GLY A 1 125 ? -16.860 -2.845 17.270 1.00 82.56 125 GLY A C 1
ATOM 991 O O . GLY A 1 125 ? -17.478 -3.215 16.269 1.00 82.56 125 GLY A O 1
ATOM 992 N N . PRO A 1 126 ? -16.416 -3.720 18.192 1.00 84.19 126 PRO A N 1
ATOM 993 C CA . PRO A 1 126 ? -16.516 -5.171 18.028 1.00 84.19 126 PRO A CA 1
ATOM 994 C C . PRO A 1 126 ? -17.939 -5.657 17.740 1.00 84.19 126 PRO A C 1
ATOM 996 O O . PRO A 1 126 ? -18.144 -6.543 16.917 1.00 84.19 126 PRO A O 1
ATOM 999 N N . LYS A 1 127 ? -18.937 -5.031 18.376 1.00 84.62 127 LYS A N 1
ATOM 1000 C CA . LYS A 1 127 ? -20.348 -5.371 18.182 1.00 84.62 127 LYS A CA 1
ATOM 1001 C C . LYS A 1 127 ? -20.814 -5.080 16.753 1.00 84.62 127 LYS A C 1
ATOM 1003 O O . LYS A 1 127 ? -21.450 -5.929 16.142 1.00 84.62 127 LYS A O 1
ATOM 1008 N N . GLN A 1 128 ? -20.485 -3.904 16.225 1.00 86.06 128 GLN A N 1
ATOM 1009 C CA . GLN A 1 128 ? -20.864 -3.482 14.877 1.00 86.06 128 GLN A CA 1
ATOM 1010 C C . GLN A 1 128 ? -20.161 -4.337 13.820 1.00 86.06 128 GLN A C 1
ATOM 1012 O O . GLN A 1 128 ? -20.808 -4.801 12.887 1.00 86.06 128 GLN A O 1
ATOM 1017 N N . ALA A 1 129 ? -18.869 -4.623 14.013 1.00 83.75 129 ALA A N 1
ATOM 1018 C CA . ALA A 1 129 ? -18.120 -5.524 13.139 1.00 83.75 129 ALA A CA 1
ATOM 1019 C C . ALA A 1 129 ? -18.749 -6.929 13.097 1.00 83.75 129 ALA A C 1
ATOM 1021 O O . ALA A 1 129 ? -18.926 -7.511 12.027 1.00 83.75 129 ALA A O 1
ATOM 1022 N N . LEU A 1 130 ? -19.149 -7.460 14.255 1.00 85.81 130 LEU A N 1
ATOM 1023 C CA . LEU A 1 130 ? -19.810 -8.759 14.346 1.00 85.81 130 LEU A CA 1
ATOM 1024 C C . LEU A 1 130 ? -21.197 -8.751 13.676 1.00 85.81 130 LEU A C 1
ATOM 1026 O O . LEU A 1 130 ? -21.539 -9.685 12.949 1.00 85.81 130 LEU A O 1
ATOM 1030 N N . GLU A 1 131 ? -21.984 -7.691 13.872 1.00 85.69 131 GLU A N 1
ATOM 1031 C CA . GLU A 1 131 ? -23.278 -7.506 13.202 1.00 85.69 131 GLU A CA 1
ATOM 1032 C C . GLU A 1 131 ? -23.132 -7.461 11.671 1.00 85.69 131 GLU A C 1
ATOM 1034 O O . GLU A 1 131 ? -23.920 -8.099 10.967 1.00 85.69 131 GLU A O 1
ATOM 1039 N N . GLU A 1 132 ? -22.108 -6.786 11.139 1.00 84.56 132 GLU A N 1
ATOM 1040 C CA . GLU A 1 132 ? -21.813 -6.754 9.699 1.00 84.56 132 GLU A CA 1
ATOM 1041 C C . GLU A 1 132 ? -21.443 -8.134 9.144 1.00 84.56 132 GLU A C 1
ATOM 1043 O O . GLU A 1 132 ? -21.915 -8.514 8.064 1.00 84.56 132 GLU A O 1
ATOM 1048 N N . ILE A 1 133 ? -20.646 -8.911 9.886 1.00 83.44 133 ILE A N 1
ATOM 1049 C CA . ILE A 1 133 ? -20.293 -10.288 9.517 1.00 83.44 133 ILE A CA 1
ATOM 1050 C C . ILE A 1 133 ? -21.555 -11.152 9.461 1.00 83.44 133 ILE A C 1
ATOM 1052 O O . ILE A 1 133 ? -21.785 -11.829 8.455 1.00 83.44 133 ILE A O 1
ATOM 1056 N N . TYR A 1 134 ? -22.411 -11.099 10.486 1.00 82.25 134 TYR A N 1
ATOM 1057 C CA . TYR A 1 134 ? -23.665 -11.856 10.497 1.00 82.25 134 TYR A CA 1
ATOM 1058 C C . TYR A 1 134 ? -24.603 -11.444 9.356 1.00 82.25 134 TYR A C 1
ATOM 1060 O O . TYR A 1 134 ? -25.114 -12.314 8.647 1.00 82.25 134 TYR A O 1
ATOM 1068 N N . CYS A 1 135 ? -24.767 -10.142 9.105 1.00 80.56 135 CYS A N 1
ATOM 1069 C CA . CYS A 1 135 ? -25.556 -9.641 7.976 1.00 80.56 135 CYS A CA 1
ATOM 1070 C C . CYS A 1 135 ? -25.022 -10.153 6.629 1.00 80.56 135 CYS A C 1
ATOM 1072 O O . CYS A 1 135 ? -25.796 -10.588 5.770 1.00 80.56 135 CYS A O 1
ATOM 1074 N N . SER A 1 136 ? -23.699 -10.149 6.450 1.00 77.56 136 SER A N 1
ATOM 1075 C CA . SER A 1 136 ? -23.038 -10.617 5.227 1.00 77.56 136 SER A CA 1
ATOM 1076 C C . SER A 1 136 ? -23.176 -12.131 5.038 1.00 77.56 136 SER A C 1
ATOM 1078 O O . SER A 1 136 ? -23.442 -12.596 3.927 1.00 77.56 136 SER A O 1
ATOM 1080 N N . LEU A 1 137 ? -23.065 -12.911 6.118 1.00 75.31 137 LEU A N 1
ATOM 1081 C CA . LEU A 1 137 ? -23.258 -14.363 6.104 1.00 75.31 137 LEU A CA 1
ATOM 1082 C C . LEU A 1 137 ? -24.702 -14.744 5.772 1.00 75.31 137 LEU A C 1
ATOM 1084 O O . LEU A 1 137 ? -24.925 -15.650 4.967 1.00 75.31 137 LEU A O 1
ATOM 1088 N N . ASP A 1 138 ? -25.688 -14.051 6.336 1.00 70.69 138 ASP A N 1
ATOM 1089 C CA . ASP A 1 138 ? -27.098 -14.310 6.041 1.00 70.69 138 ASP A CA 1
ATOM 1090 C C . ASP A 1 138 ? -27.483 -13.876 4.621 1.00 70.69 138 ASP A C 1
ATOM 1092 O O . ASP A 1 138 ? -28.236 -14.584 3.942 1.00 70.69 138 ASP A O 1
ATOM 1096 N N . GLY A 1 139 ? -26.905 -12.782 4.119 1.00 60.00 139 GLY A N 1
ATOM 1097 C CA . GLY A 1 139 ? -26.974 -12.411 2.705 1.00 60.00 139 GLY A CA 1
ATOM 1098 C C . GLY A 1 139 ? -26.397 -13.503 1.799 1.00 60.00 139 GLY A C 1
ATOM 1099 O O . GLY A 1 139 ? -27.070 -13.963 0.876 1.00 60.00 139 GLY A O 1
ATOM 1100 N N . ALA A 1 140 ? -25.201 -14.009 2.108 1.00 58.75 140 ALA A N 1
ATOM 1101 C CA . ALA A 1 140 ? -24.553 -15.083 1.356 1.00 58.75 140 ALA A CA 1
ATOM 1102 C C . ALA A 1 140 ? -25.326 -16.416 1.417 1.00 58.75 140 ALA A C 1
ATOM 1104 O O . ALA A 1 140 ? -25.404 -17.132 0.415 1.00 58.75 140 ALA A O 1
ATOM 1105 N N . ARG A 1 141 ? -25.944 -16.751 2.558 1.00 53.34 141 ARG A N 1
ATOM 1106 C CA . ARG A 1 141 ? -26.828 -17.923 2.717 1.00 53.34 141 ARG A CA 1
ATOM 1107 C C . ARG A 1 141 ? -28.077 -17.820 1.845 1.00 53.34 141 ARG A C 1
ATOM 1109 O O . ARG A 1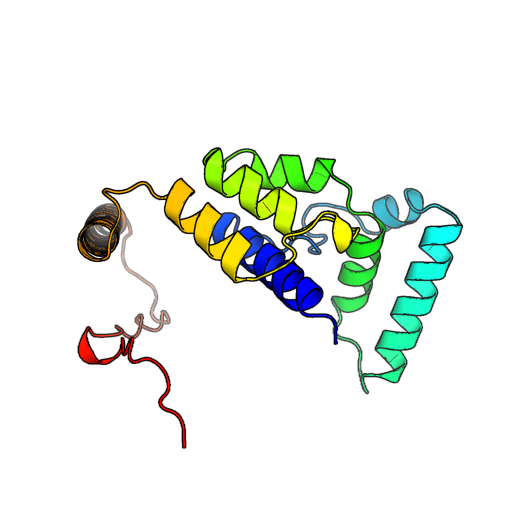 141 ? -28.508 -18.825 1.281 1.00 53.34 141 ARG A O 1
ATOM 1116 N N . ARG A 1 142 ? -28.642 -16.618 1.695 1.00 47.50 142 ARG A N 1
ATOM 1117 C CA . ARG A 1 142 ? -29.778 -16.364 0.794 1.00 47.50 142 ARG A CA 1
ATOM 1118 C C . ARG A 1 142 ? -29.369 -16.466 -0.676 1.00 47.50 142 ARG A C 1
ATOM 1120 O O . ARG A 1 142 ? -30.088 -17.100 -1.441 1.00 47.50 142 ARG A O 1
ATOM 1127 N N . SER A 1 143 ? -28.193 -15.962 -1.048 1.00 46.66 143 SER A N 1
ATOM 1128 C CA . SER A 1 143 ? -27.636 -16.101 -2.405 1.00 46.66 143 SER A CA 1
ATOM 1129 C C . SER A 1 143 ? -27.320 -17.556 -2.775 1.00 46.66 143 SER A C 1
ATOM 1131 O O . SER A 1 143 ? -27.486 -17.960 -3.924 1.00 46.66 143 SER A O 1
ATOM 1133 N N . ARG A 1 144 ? -26.924 -18.385 -1.798 1.00 44.69 144 ARG A N 1
ATOM 1134 C CA . ARG A 1 144 ? -26.604 -19.808 -2.009 1.00 44.69 144 ARG A CA 1
ATOM 1135 C C . ARG A 1 144 ? -27.834 -20.705 -2.212 1.00 44.69 144 ARG A C 1
ATOM 1137 O O . ARG A 1 144 ? -27.677 -21.821 -2.688 1.00 44.69 144 ARG A O 1
ATOM 1144 N N . ARG A 1 145 ? -29.060 -20.236 -1.933 1.00 39.69 145 ARG A N 1
ATOM 1145 C CA . ARG A 1 145 ? -30.298 -20.980 -2.265 1.00 39.69 145 ARG A CA 1
ATOM 1146 C C . ARG A 1 145 ? -30.621 -21.022 -3.766 1.00 39.69 145 ARG A C 1
ATOM 1148 O O . ARG A 1 145 ? -31.571 -21.699 -4.140 1.00 39.69 145 ARG A O 1
ATOM 1155 N N . VAL A 1 146 ? -29.851 -20.331 -4.613 1.00 46.06 146 VAL A N 1
ATOM 1156 C CA . VAL A 1 146 ? -30.068 -20.277 -6.073 1.00 46.06 146 VAL A CA 1
ATOM 1157 C C . VAL A 1 146 ? -29.090 -21.163 -6.864 1.00 46.06 146 VAL A C 1
ATOM 1159 O O . VAL A 1 146 ? -29.238 -21.298 -8.074 1.00 46.06 146 VAL A O 1
ATOM 1162 N N . VAL A 1 147 ? -28.133 -21.845 -6.226 1.00 41.22 147 VAL A N 1
ATOM 1163 C CA . VAL A 1 147 ? -27.213 -22.742 -6.947 1.00 41.22 147 VAL A CA 1
ATOM 1164 C C . VAL A 1 147 ? -27.582 -24.198 -6.668 1.00 41.22 147 VAL A C 1
ATOM 1166 O O . VAL A 1 147 ? -27.556 -24.646 -5.524 1.00 41.22 147 VAL A O 1
ATOM 1169 N N . GLY A 1 148 ? -27.977 -24.900 -7.736 1.00 41.84 148 GLY A N 1
ATOM 1170 C CA . GLY A 1 148 ? -28.248 -26.340 -7.766 1.00 41.84 148 GLY A CA 1
ATOM 1171 C C . GLY A 1 148 ? -27.035 -27.201 -7.373 1.00 41.84 148 GLY A C 1
ATOM 1172 O O . GLY A 1 148 ? -25.978 -26.668 -7.040 1.00 41.84 148 GLY A O 1
ATOM 1173 N N . PRO A 1 149 ? -27.192 -28.536 -7.366 1.00 42.81 149 PRO A N 1
ATOM 1174 C CA . PRO A 1 149 ? -26.374 -29.441 -6.566 1.00 42.81 149 PRO A CA 1
ATOM 1175 C C . PRO A 1 149 ? -24.876 -29.330 -6.878 1.00 42.81 149 PRO A C 1
ATOM 1177 O O . PRO A 1 149 ? -24.440 -29.388 -8.026 1.00 42.81 149 PRO A O 1
ATOM 1180 N N . THR A 1 150 ? -24.117 -29.161 -5.799 1.00 42.97 150 THR A N 1
ATOM 1181 C CA . THR A 1 150 ? -22.661 -29.046 -5.707 1.00 42.97 150 THR A CA 1
ATOM 1182 C C . THR A 1 150 ? -21.962 -30.359 -6.047 1.00 42.97 150 THR A C 1
ATOM 1184 O O . THR A 1 150 ? -22.303 -31.396 -5.482 1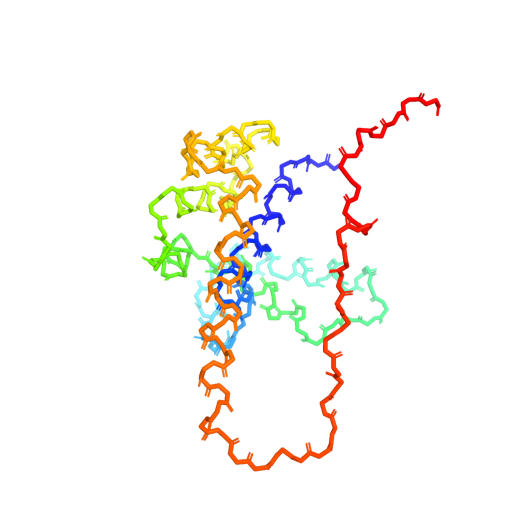.00 42.97 150 THR A O 1
ATOM 1187 N N . ASN A 1 151 ? -20.948 -30.291 -6.912 1.00 35.31 151 ASN A N 1
ATOM 1188 C CA . ASN A 1 151 ? -19.983 -31.369 -7.117 1.00 35.31 151 ASN A CA 1
ATOM 1189 C C . ASN A 1 151 ? -19.066 -31.489 -5.881 1.00 35.31 151 ASN A C 1
ATOM 1191 O O . ASN A 1 151 ? -18.631 -30.474 -5.329 1.00 35.31 151 ASN A O 1
ATOM 1195 N N . GLU A 1 152 ? -18.823 -32.720 -5.435 1.00 44.88 152 GLU A N 1
ATOM 1196 C CA . GLU A 1 152 ? -18.038 -33.073 -4.249 1.00 44.88 152 GLU A CA 1
ATOM 1197 C C . GLU A 1 152 ? -16.572 -32.640 -4.414 1.00 44.88 152 GLU A C 1
ATOM 1199 O O . GLU A 1 152 ? -15.918 -32.977 -5.398 1.00 44.88 152 GLU A O 1
ATOM 1204 N N . GLY A 1 153 ? -16.048 -31.871 -3.455 1.00 44.06 153 GLY A N 1
ATOM 1205 C CA . GLY A 1 153 ? -14.642 -31.442 -3.452 1.00 44.06 153 GLY A CA 1
ATOM 1206 C C . GLY A 1 153 ? -14.351 -30.128 -2.722 1.00 44.06 153 GLY A C 1
ATOM 1207 O O . GLY A 1 153 ? -13.192 -29.814 -2.470 1.00 44.06 153 GLY A O 1
ATOM 1208 N N . ALA A 1 154 ? -15.371 -29.355 -2.340 1.00 39.31 154 ALA A N 1
ATOM 1209 C CA . ALA A 1 154 ? -15.166 -28.145 -1.550 1.00 39.31 154 ALA A CA 1
ATOM 1210 C C . ALA A 1 154 ? -14.914 -28.498 -0.074 1.00 39.31 154 ALA A C 1
ATOM 1212 O O . ALA A 1 154 ? -15.819 -28.962 0.621 1.00 39.31 154 ALA A O 1
ATOM 1213 N N . LEU A 1 155 ? -13.689 -28.257 0.404 1.00 37.16 155 LEU A N 1
ATOM 1214 C CA . LEU A 1 155 ? -13.380 -28.246 1.835 1.00 37.16 155 LEU A CA 1
ATOM 1215 C C . LEU A 1 155 ? -14.349 -27.280 2.550 1.00 37.16 155 LEU A C 1
ATOM 1217 O O . LEU A 1 155 ? -14.507 -26.141 2.097 1.00 37.16 155 LEU A O 1
ATOM 1221 N N . PRO A 1 156 ? -15.021 -27.693 3.640 1.00 43.47 156 PRO A N 1
ATOM 1222 C CA . PRO A 1 156 ? -15.838 -26.774 4.420 1.00 43.47 156 PRO A CA 1
ATOM 1223 C C . PRO A 1 156 ? -14.937 -25.712 5.074 1.00 43.47 156 PRO A C 1
ATOM 1225 O O . PRO A 1 156 ? -13.828 -26.044 5.499 1.00 43.47 156 PRO A O 1
ATOM 1228 N N . PRO A 1 157 ? -15.376 -24.443 5.189 1.00 46.22 157 PRO A N 1
ATOM 1229 C CA . PRO A 1 157 ? -14.630 -23.462 5.963 1.00 46.22 157 PRO A CA 1
ATOM 1230 C C . PRO A 1 157 ? -14.597 -23.923 7.424 1.00 46.22 157 PRO A C 1
ATOM 1232 O O . PRO A 1 157 ? -15.643 -24.139 8.036 1.00 46.22 157 PRO A O 1
ATOM 1235 N N . VAL A 1 158 ? -13.392 -24.105 7.964 1.00 42.97 158 VAL A N 1
ATOM 1236 C CA . VAL A 1 158 ? -13.183 -24.318 9.398 1.00 42.97 158 VAL A CA 1
ATOM 1237 C C . VAL A 1 158 ? -13.647 -23.047 10.110 1.00 42.97 158 VAL A C 1
ATOM 1239 O O . VAL A 1 158 ? -13.153 -21.956 9.832 1.00 42.97 158 VAL A O 1
ATOM 1242 N N . PHE A 1 159 ? -14.657 -23.185 10.966 1.00 44.22 159 PHE A N 1
ATOM 1243 C CA . PHE A 1 159 ? -15.219 -22.087 11.741 1.00 44.22 159 PHE A CA 1
ATOM 1244 C C . PHE A 1 159 ? -14.269 -21.754 12.891 1.00 44.22 159 PHE A C 1
ATOM 1246 O O . PHE A 1 159 ? -14.048 -22.593 13.758 1.00 44.22 159 PHE A O 1
ATOM 1253 N N . VAL A 1 160 ? -13.724 -20.539 12.884 1.00 47.75 160 VAL A N 1
ATOM 1254 C CA . VAL A 1 160 ? -13.068 -19.944 14.054 1.00 47.75 160 VAL A CA 1
ATOM 1255 C C . VAL A 1 160 ? -14.178 -19.559 15.031 1.00 47.75 160 VAL A C 1
ATOM 1257 O O . VAL A 1 160 ? -15.138 -18.889 14.638 1.00 47.75 160 VAL A O 1
ATOM 1260 N N . THR A 1 161 ? -14.102 -20.049 16.262 1.00 46.59 161 THR A N 1
ATOM 1261 C CA . THR A 1 161 ? -15.097 -19.791 17.313 1.00 46.59 161 THR A CA 1
ATOM 1262 C C . THR A 1 161 ? -14.660 -18.624 18.200 1.00 46.59 161 THR A C 1
ATOM 1264 O O . THR A 1 161 ? -13.498 -18.231 18.167 1.00 46.59 161 THR A O 1
ATOM 1267 N N . ASP A 1 162 ? -15.581 -18.046 18.982 1.00 48.97 162 ASP A N 1
ATOM 1268 C CA . ASP A 1 162 ? -15.287 -16.926 19.903 1.00 48.97 162 ASP A CA 1
ATOM 1269 C C . ASP A 1 162 ? -14.128 -17.239 20.875 1.00 48.97 162 ASP A C 1
ATOM 1271 O O . ASP A 1 162 ? -13.422 -16.329 21.306 1.00 48.97 162 ASP A O 1
ATOM 1275 N N . ASP A 1 163 ? -13.883 -18.522 21.164 1.00 50.94 163 ASP A N 1
ATOM 1276 C CA . ASP A 1 163 ? -12.786 -18.985 22.022 1.00 50.94 163 ASP A CA 1
ATOM 1277 C C . ASP A 1 163 ? -11.392 -18.869 21.366 1.00 50.94 163 ASP A C 1
ATOM 1279 O O . ASP A 1 163 ? -10.376 -18.905 22.061 1.00 50.94 163 ASP A O 1
ATOM 1283 N N . ASP A 1 164 ? -11.317 -18.685 20.044 1.00 51.66 164 ASP A N 1
ATOM 1284 C CA . ASP A 1 164 ? -10.056 -18.630 19.291 1.00 51.66 164 ASP A CA 1
ATOM 1285 C C . ASP A 1 164 ? -9.491 -17.199 19.156 1.00 51.66 164 ASP A C 1
ATOM 1287 O O . ASP A 1 164 ? -8.338 -17.012 18.756 1.00 51.66 164 ASP A O 1
ATOM 1291 N N . ILE A 1 165 ? -10.272 -16.163 19.493 1.00 52.53 165 ILE A N 1
ATOM 1292 C CA . ILE A 1 165 ? -9.864 -14.754 19.371 1.00 52.53 165 ILE A CA 1
ATOM 1293 C C . ILE A 1 165 ? -9.397 -14.234 20.736 1.00 52.53 165 ILE A C 1
ATOM 1295 O O . ILE A 1 165 ? -10.145 -13.621 21.493 1.00 52.53 165 ILE A O 1
ATOM 1299 N N . THR A 1 166 ? -8.116 -14.431 21.052 1.00 52.16 166 THR A N 1
ATOM 1300 C CA . THR A 1 166 ? -7.492 -13.803 22.229 1.00 52.16 166 THR A CA 1
ATOM 1301 C C . THR A 1 166 ? -6.897 -12.439 21.865 1.00 52.16 166 THR A C 1
ATOM 1303 O O . THR A 1 166 ? -5.919 -12.355 21.127 1.00 52.16 166 THR A O 1
ATOM 1306 N N . THR A 1 167 ? -7.440 -11.356 22.434 1.00 60.34 167 THR A N 1
ATOM 1307 C CA . THR A 1 167 ? -6.863 -9.993 22.387 1.00 60.34 167 THR A CA 1
ATOM 1308 C C . THR A 1 167 ? -6.196 -9.606 23.711 1.00 60.34 167 THR A C 1
ATOM 1310 O O . THR A 1 167 ? -6.377 -8.491 24.206 1.00 60.34 167 THR A O 1
ATOM 1313 N N . ALA A 1 168 ? -5.459 -10.526 24.335 1.00 51.69 168 ALA A N 1
ATOM 1314 C CA . ALA A 1 168 ? -4.637 -10.185 25.491 1.00 51.69 168 ALA A CA 1
ATOM 1315 C C . ALA A 1 168 ? -3.354 -9.468 25.021 1.00 51.69 168 ALA A C 1
ATOM 1317 O O . ALA A 1 168 ? -2.729 -9.921 24.058 1.00 51.69 168 ALA A O 1
ATOM 1318 N N . PRO A 1 169 ? -2.931 -8.365 25.666 1.00 49.22 169 PRO A N 1
ATOM 1319 C CA . PRO A 1 169 ? -1.614 -7.799 25.417 1.00 49.22 169 PRO A CA 1
ATOM 1320 C C . PRO A 1 169 ? -0.561 -8.824 25.850 1.00 49.22 169 PRO A C 1
ATOM 1322 O O . PRO A 1 169 ? -0.632 -9.349 26.961 1.00 49.22 169 PRO A O 1
ATOM 1325 N N . GLY A 1 170 ? 0.393 -9.124 24.965 1.00 39.59 170 GLY A N 1
ATOM 1326 C CA . GLY A 1 170 ? 1.520 -9.999 25.277 1.00 39.59 170 GLY A CA 1
ATOM 1327 C C . GLY A 1 170 ? 2.264 -9.461 26.495 1.00 39.59 170 GLY A C 1
ATOM 1328 O O . GLY A 1 170 ? 2.857 -8.384 26.434 1.00 39.59 170 GLY A O 1
ATOM 1329 N N . GLY A 1 171 ? 2.153 -10.181 27.611 1.00 38.28 171 GLY A N 1
ATOM 1330 C CA . GLY A 1 171 ? 2.830 -9.863 28.856 1.00 38.28 171 GLY A CA 1
ATOM 1331 C C . GLY A 1 171 ? 4.342 -9.946 28.691 1.00 38.28 171 GLY A C 1
ATOM 1332 O O . GLY A 1 171 ? 4.864 -10.839 28.028 1.00 38.28 171 GLY A O 1
ATOM 1333 N N . THR A 1 172 ? 5.011 -8.977 29.300 1.00 47.31 172 THR A N 1
ATOM 1334 C CA . THR A 1 172 ? 6.435 -8.976 29.613 1.00 47.31 172 THR A CA 1
ATOM 1335 C C . THR A 1 172 ? 6.768 -10.117 30.569 1.00 47.31 172 THR A C 1
ATOM 1337 O O . THR A 1 172 ? 6.203 -10.150 31.661 1.00 47.31 172 THR A O 1
ATOM 1340 N N . ASP A 1 173 ? 7.693 -10.983 30.167 1.00 41.31 173 ASP A N 1
ATOM 1341 C CA . ASP A 1 173 ? 8.790 -11.507 30.994 1.00 41.31 173 ASP A CA 1
ATOM 1342 C C . ASP A 1 173 ? 9.935 -11.971 30.079 1.00 41.31 173 ASP A C 1
ATOM 1344 O O . ASP A 1 173 ? 9.650 -12.650 29.063 1.00 41.31 173 ASP A O 1
#

Organism: Stigmatella aurantiaca (strain DW4/3-1) (NCBI:txid378806)

Secondary structure (DSSP, 8-state):
--HHHHHHHHHHHHHHHHHS--TT--TTS-HHHHHHH--HHHHHHHHHHHHHHHHH-SS--TTHHHHHHHHHH--HHHHHHHHTTS-HHHHHHHHHHT-SSGGGS-SSHHHHHHHHHHHH-TT-SHHHHHHHHHHHHHHHHHHGGGS-PPPS--PPPPPPPGGG---------